Protein AF-A0A511XNZ4-F1 (afdb_monomer_lite)

Structure (mmCIF, N/CA/C/O backbone):
data_AF-A0A511XNZ4-F1
#
_entry.id   AF-A0A511XNZ4-F1
#
loop_
_atom_site.group_PDB
_atom_site.id
_atom_site.type_symbol
_atom_site.label_atom_id
_atom_site.label_alt_id
_atom_site.label_comp_id
_atom_site.label_asym_id
_atom_site.label_entity_id
_atom_site.label_seq_id
_atom_site.pdbx_PDB_ins_code
_atom_site.Cartn_x
_atom_site.Cartn_y
_atom_site.Cartn_z
_atom_site.occupancy
_atom_site.B_iso_or_equiv
_atom_site.auth_seq_id
_atom_site.auth_comp_id
_atom_site.auth_asym_id
_atom_site.auth_atom_id
_atom_site.pdbx_PDB_model_num
ATOM 1 N N . MET A 1 1 ? 19.053 -5.838 -13.317 1.00 46.06 1 MET A N 1
ATOM 2 C CA . MET A 1 1 ? 18.795 -4.516 -12.714 1.00 46.06 1 MET A CA 1
ATOM 3 C C . MET A 1 1 ? 17.517 -4.674 -11.918 1.00 46.06 1 MET A C 1
ATOM 5 O O . MET A 1 1 ? 16.600 -5.273 -12.461 1.00 46.06 1 MET A O 1
ATOM 9 N N . ALA A 1 2 ? 17.489 -4.299 -10.640 1.00 56.88 2 ALA A N 1
ATOM 10 C CA . ALA A 1 2 ? 16.226 -4.299 -9.909 1.00 56.88 2 ALA A CA 1
ATOM 11 C C . ALA A 1 2 ? 15.360 -3.196 -10.527 1.00 56.88 2 ALA A C 1
ATOM 13 O O . ALA A 1 2 ? 15.797 -2.046 -10.587 1.00 56.88 2 ALA A O 1
ATOM 14 N N . ASP A 1 3 ? 14.220 -3.570 -11.097 1.00 75.56 3 ASP A N 1
ATOM 15 C CA . ASP A 1 3 ? 13.307 -2.614 -11.710 1.00 75.56 3 ASP A CA 1
ATOM 16 C C . ASP A 1 3 ? 12.489 -1.997 -10.576 1.00 75.56 3 ASP A C 1
ATOM 18 O O . ASP A 1 3 ? 11.650 -2.659 -9.963 1.00 75.56 3 ASP A O 1
ATOM 22 N N . SER A 1 4 ? 12.825 -0.763 -10.200 1.00 83.69 4 SER A N 1
ATOM 23 C CA . SER A 1 4 ? 12.085 -0.040 -9.171 1.00 83.69 4 SER A CA 1
ATOM 24 C C . SER A 1 4 ? 10.659 0.191 -9.661 1.00 83.69 4 SER A C 1
ATOM 26 O O . SER A 1 4 ? 10.446 0.938 -10.615 1.00 83.69 4 SER A O 1
ATOM 28 N N . ALA A 1 5 ? 9.678 -0.406 -8.988 1.00 90.19 5 ALA A N 1
ATOM 29 C CA . ALA A 1 5 ? 8.265 -0.214 -9.290 1.00 90.19 5 ALA A CA 1
ATOM 30 C C . ALA A 1 5 ? 7.613 0.690 -8.241 1.00 90.19 5 ALA A C 1
ATOM 32 O O . ALA A 1 5 ? 8.110 0.862 -7.127 1.00 90.19 5 ALA A O 1
ATOM 33 N N . ARG A 1 6 ? 6.488 1.307 -8.599 1.00 93.50 6 ARG A N 1
ATOM 34 C CA . ARG A 1 6 ? 5.679 2.066 -7.646 1.00 93.50 6 ARG A CA 1
ATOM 35 C C . ARG A 1 6 ? 4.872 1.094 -6.788 1.00 93.50 6 ARG A C 1
ATOM 37 O O . ARG A 1 6 ? 4.223 0.190 -7.306 1.00 93.50 6 ARG A O 1
ATOM 44 N N . TYR A 1 7 ? 4.901 1.309 -5.482 1.00 93.94 7 TYR A N 1
ATOM 45 C CA . TYR A 1 7 ? 4.120 0.588 -4.489 1.00 93.94 7 TYR A CA 1
ATOM 46 C C . TYR A 1 7 ? 3.322 1.578 -3.656 1.00 93.94 7 TYR A C 1
ATOM 48 O O . TYR A 1 7 ? 3.820 2.640 -3.283 1.00 93.94 7 TYR A O 1
ATOM 56 N N . ILE A 1 8 ? 2.091 1.215 -3.333 1.00 95.25 8 ILE A N 1
ATOM 57 C CA . ILE A 1 8 ? 1.273 1.942 -2.370 1.00 95.25 8 ILE A CA 1
ATOM 58 C C . ILE A 1 8 ? 1.421 1.326 -0.988 1.00 95.25 8 ILE A C 1
ATOM 60 O O . ILE A 1 8 ? 1.560 0.112 -0.849 1.00 95.25 8 ILE A O 1
ATOM 64 N N . VAL A 1 9 ? 1.344 2.170 0.031 1.00 94.94 9 VAL A N 1
ATOM 65 C CA . VAL A 1 9 ? 1.180 1.763 1.422 1.00 94.94 9 VAL A CA 1
ATOM 66 C C . VAL A 1 9 ? -0.247 2.092 1.817 1.00 94.94 9 VAL A C 1
ATOM 68 O O . VAL A 1 9 ? -0.651 3.257 1.790 1.00 94.94 9 VAL A O 1
ATOM 71 N N . TYR A 1 10 ? -1.007 1.068 2.177 1.00 94.62 10 TYR A N 1
ATOM 72 C CA . TYR A 1 10 ? -2.409 1.194 2.546 1.00 94.62 10 TYR A CA 1
ATOM 73 C C . TYR A 1 10 ? -2.665 0.611 3.933 1.00 94.62 10 TYR A C 1
ATOM 75 O O . TYR A 1 10 ? -1.926 -0.257 4.406 1.00 94.62 10 TYR A O 1
ATOM 83 N N . ARG A 1 11 ? -3.724 1.080 4.594 1.00 94.19 11 ARG A N 1
ATOM 84 C CA . ARG A 1 11 ? -4.173 0.521 5.872 1.00 94.19 11 ARG A CA 1
ATOM 85 C C . ARG A 1 11 ? -4.814 -0.842 5.693 1.00 94.19 11 ARG A C 1
ATOM 87 O O . ARG A 1 11 ? -5.755 -0.985 4.925 1.00 94.19 11 ARG A O 1
ATOM 94 N N . THR A 1 12 ? -4.375 -1.830 6.460 1.00 92.25 12 THR A N 1
ATOM 95 C CA . THR A 1 12 ? -5.033 -3.147 6.507 1.00 92.25 12 THR A CA 1
ATOM 96 C C . THR A 1 12 ? -6.185 -3.185 7.503 1.00 92.25 12 THR A C 1
ATOM 98 O O . THR A 1 12 ? -7.105 -3.982 7.349 1.00 92.25 12 THR A O 1
ATOM 101 N N . ALA A 1 13 ? -6.168 -2.294 8.494 1.00 89.06 13 ALA A N 1
ATOM 102 C CA . ALA A 1 13 ? -7.229 -2.127 9.474 1.00 89.06 13 ALA A CA 1
ATOM 103 C C . ALA A 1 13 ? -7.698 -0.672 9.506 1.00 89.06 13 ALA A C 1
ATOM 105 O O . ALA A 1 13 ? -6.895 0.253 9.364 1.00 89.06 13 ALA A O 1
ATOM 106 N N . ALA A 1 14 ? -8.999 -0.475 9.719 1.00 87.69 14 ALA A N 1
ATOM 107 C CA . ALA A 1 14 ? -9.550 0.853 9.928 1.00 87.69 14 ALA A CA 1
ATOM 108 C C . ALA A 1 14 ? -8.969 1.496 11.201 1.00 87.69 14 ALA A C 1
ATOM 110 O O . ALA A 1 14 ? -8.557 0.828 12.149 1.00 87.69 14 ALA A O 1
ATOM 111 N N . SER A 1 15 ? -8.924 2.816 11.208 1.00 86.56 15 SER A N 1
ATOM 112 C CA . SER A 1 15 ? -8.586 3.673 12.342 1.00 8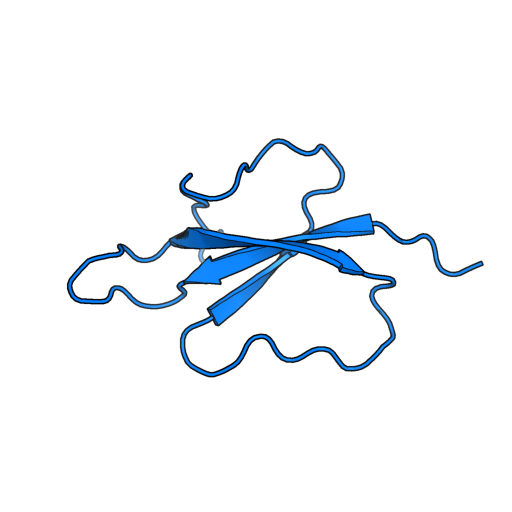6.56 15 SER A CA 1
ATOM 113 C C . SER A 1 15 ? -9.595 4.807 12.420 1.00 86.56 15 SER A C 1
ATOM 115 O O . SER A 1 15 ? -10.401 4.951 11.505 1.00 86.56 15 SER A O 1
ATOM 117 N N . GLU A 1 16 ? -9.552 5.595 13.494 1.00 82.75 16 GLU A N 1
ATOM 118 C CA . GLU A 1 16 ? -10.570 6.614 13.792 1.00 82.75 16 GLU A CA 1
ATOM 119 C C . GLU A 1 16 ? -10.865 7.537 12.595 1.00 82.75 16 GLU A C 1
ATOM 121 O O . GLU A 1 16 ? -12.029 7.767 12.284 1.00 82.75 16 GLU A O 1
ATOM 126 N N . ASP A 1 17 ? -9.832 7.948 11.850 1.00 86.12 17 ASP A N 1
ATOM 127 C CA . ASP A 1 17 ? -9.972 8.846 10.693 1.00 86.12 17 ASP A CA 1
ATOM 128 C C . ASP A 1 17 ? -9.854 8.162 9.317 1.00 86.12 17 ASP A C 1
ATOM 130 O O . ASP A 1 17 ? -10.001 8.816 8.284 1.00 86.12 17 ASP A O 1
ATOM 134 N N . GLN A 1 18 ? -9.500 6.872 9.252 1.00 90.56 18 GLN A N 1
ATOM 135 C CA . GLN A 1 18 ? -9.068 6.225 8.001 1.00 90.56 18 GLN A CA 1
ATOM 136 C C . GLN A 1 18 ? -9.590 4.793 7.895 1.00 90.56 18 GLN A C 1
ATOM 138 O O . GLN A 1 18 ? -9.267 3.944 8.722 1.00 90.56 18 GLN A O 1
ATOM 143 N N . ALA A 1 19 ? -10.349 4.492 6.842 1.00 89.75 19 ALA A N 1
ATOM 144 C CA . ALA A 1 19 ? -10.860 3.145 6.596 1.00 89.75 19 ALA A CA 1
ATOM 145 C C . ALA A 1 19 ? -9.746 2.146 6.218 1.00 89.75 19 ALA A C 1
ATOM 147 O O . ALA A 1 19 ? -8.659 2.524 5.773 1.00 89.75 19 ALA A O 1
ATOM 148 N N . ALA A 1 20 ? -10.035 0.847 6.343 1.00 91.56 20 ALA A N 1
ATOM 149 C CA . ALA A 1 20 ? -9.201 -0.177 5.721 1.00 91.56 20 ALA A CA 1
ATOM 150 C C . ALA A 1 20 ? -9.161 0.047 4.198 1.00 91.56 20 ALA A C 1
ATOM 152 O O . ALA A 1 20 ? -10.160 0.418 3.583 1.00 91.56 20 ALA A O 1
ATOM 153 N N . GLY A 1 21 ? -7.988 -0.135 3.604 1.00 93.06 21 GLY A N 1
ATOM 154 C CA . GLY A 1 21 ? -7.701 0.203 2.217 1.00 93.06 21 GLY A CA 1
ATOM 155 C C . GLY A 1 21 ? -7.253 1.646 1.994 1.00 93.06 21 GLY A C 1
ATOM 156 O O . GLY A 1 21 ? -6.828 1.971 0.890 1.00 93.06 21 GLY A O 1
ATOM 157 N N . TYR A 1 22 ? -7.309 2.527 2.998 1.00 94.38 22 TYR A N 1
ATOM 158 C CA . TYR A 1 22 ? -6.885 3.917 2.823 1.00 94.38 22 TYR A CA 1
ATOM 159 C C . TYR A 1 22 ? -5.390 4.008 2.510 1.00 94.38 22 TYR A C 1
ATOM 161 O O . TYR A 1 22 ? -4.562 3.471 3.252 1.00 94.38 22 TYR A O 1
ATOM 169 N N . ILE A 1 23 ? -5.049 4.690 1.418 1.00 95.25 23 ILE A N 1
ATOM 170 C CA . ILE A 1 23 ? -3.671 4.815 0.941 1.00 95.25 23 ILE A CA 1
ATOM 171 C C . ILE A 1 23 ? -3.005 5.977 1.669 1.00 95.25 23 ILE A C 1
ATOM 173 O O . ILE A 1 23 ? -3.333 7.140 1.441 1.00 95.25 23 ILE A O 1
ATOM 177 N N . VAL A 1 24 ? -2.036 5.661 2.523 1.00 94.44 24 VAL A N 1
ATOM 178 C CA . VAL A 1 24 ? -1.303 6.650 3.326 1.00 94.44 24 VAL A CA 1
ATOM 179 C C . VAL A 1 24 ? -0.018 7.118 2.649 1.00 94.44 24 VAL A C 1
ATOM 181 O O . VAL A 1 24 ? 0.470 8.202 2.954 1.00 94.44 24 VAL A O 1
ATOM 184 N N . ASN A 1 25 ? 0.547 6.314 1.742 1.00 94.31 25 ASN A N 1
ATOM 185 C CA . ASN A 1 25 ? 1.788 6.651 1.051 1.00 94.31 25 ASN A CA 1
ATOM 186 C C . ASN A 1 25 ? 1.909 5.927 -0.301 1.00 94.31 25 ASN A C 1
ATOM 188 O O . ASN A 1 25 ? 1.251 4.914 -0.531 1.00 94.31 25 ASN A O 1
ATOM 192 N N . ALA A 1 26 ? 2.784 6.423 -1.174 1.00 93.31 26 ALA A N 1
ATOM 193 C CA . ALA A 1 26 ? 3.204 5.753 -2.400 1.00 93.31 26 ALA A CA 1
ATOM 194 C C . ALA A 1 26 ? 4.716 5.941 -2.587 1.00 93.31 26 ALA A C 1
ATOM 196 O O . ALA A 1 26 ? 5.207 7.068 -2.609 1.00 93.31 26 ALA A O 1
ATOM 197 N N . VAL A 1 27 ? 5.455 4.841 -2.707 1.00 92.00 27 VAL A N 1
ATOM 198 C CA . VAL A 1 27 ? 6.923 4.816 -2.762 1.00 92.00 27 VAL A CA 1
ATOM 199 C C . VAL A 1 27 ? 7.399 4.070 -4.002 1.00 92.00 27 VAL A C 1
ATOM 201 O O . VAL A 1 27 ? 6.755 3.121 -4.442 1.00 92.00 27 VAL A O 1
ATOM 204 N N . MET A 1 28 ? 8.536 4.473 -4.570 1.00 91.38 28 MET A N 1
ATOM 205 C CA . MET A 1 28 ? 9.257 3.590 -5.487 1.00 91.38 28 MET A CA 1
ATOM 206 C C . MET A 1 28 ? 10.086 2.612 -4.668 1.00 91.38 28 MET A C 1
ATOM 208 O O . MET A 1 28 ? 10.863 3.028 -3.808 1.00 91.38 28 MET A O 1
ATOM 212 N N . TRP A 1 29 ? 9.904 1.325 -4.928 1.00 89.88 29 TRP A N 1
ATOM 213 C CA . TRP A 1 29 ? 10.579 0.259 -4.210 1.00 89.88 29 TRP A CA 1
ATOM 214 C C . TRP A 1 29 ? 11.067 -0.804 -5.189 1.00 89.88 29 TRP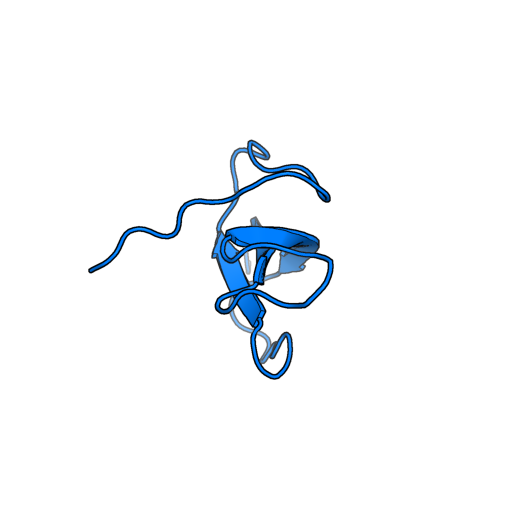 A C 1
ATOM 216 O O . TRP A 1 29 ? 10.406 -1.122 -6.177 1.00 89.88 29 TRP A O 1
ATOM 226 N N . ASP A 1 30 ? 12.253 -1.335 -4.916 1.00 86.81 30 ASP A N 1
ATOM 227 C CA . ASP A 1 30 ? 12.922 -2.324 -5.758 1.00 86.81 30 ASP A CA 1
ATOM 228 C C . ASP A 1 30 ? 12.401 -3.757 -5.540 1.00 86.81 30 ASP A C 1
ATOM 230 O O . ASP A 1 30 ? 12.761 -4.664 -6.286 1.00 86.81 30 ASP A O 1
ATOM 234 N N . GLY A 1 31 ? 11.548 -3.975 -4.532 1.00 83.06 31 GLY A N 1
ATOM 235 C CA . GLY A 1 31 ? 10.972 -5.285 -4.215 1.00 83.06 31 GLY A CA 1
ATOM 236 C C . GLY A 1 31 ? 11.902 -6.229 -3.443 1.00 83.06 31 GLY A C 1
ATOM 237 O O . GLY A 1 31 ? 11.455 -7.289 -3.009 1.00 83.06 31 GLY A O 1
ATOM 238 N N . ILE A 1 32 ? 13.178 -5.868 -3.269 1.00 84.56 32 ILE A N 1
ATOM 239 C CA . ILE A 1 32 ? 14.220 -6.709 -2.661 1.00 84.56 32 ILE A CA 1
ATOM 240 C C . ILE A 1 32 ? 14.654 -6.134 -1.311 1.00 84.56 32 ILE A C 1
ATOM 242 O O . ILE A 1 32 ? 14.832 -6.883 -0.347 1.00 84.56 32 ILE A O 1
ATOM 246 N N . THR A 1 33 ? 14.818 -4.814 -1.207 1.00 86.50 33 THR A N 1
ATOM 247 C CA . THR A 1 33 ? 15.209 -4.163 0.050 1.00 86.50 33 THR A CA 1
ATOM 248 C C . THR A 1 33 ? 14.144 -4.392 1.116 1.00 86.50 33 THR A C 1
ATOM 250 O O . THR A 1 33 ? 12.978 -4.085 0.890 1.00 86.50 33 THR A O 1
ATOM 253 N N . ASN A 1 34 ? 14.527 -4.877 2.300 1.00 85.69 34 ASN A N 1
ATOM 254 C CA . ASN A 1 34 ? 13.578 -5.112 3.385 1.00 85.69 34 ASN A CA 1
ATOM 255 C C . ASN A 1 34 ? 12.905 -3.795 3.810 1.00 85.69 34 ASN A C 1
ATOM 257 O O . ASN A 1 34 ? 13.508 -2.967 4.493 1.00 85.69 34 ASN A O 1
ATOM 261 N N . TYR A 1 35 ? 11.655 -3.609 3.395 1.00 85.31 35 TYR A N 1
ATOM 262 C CA . TYR A 1 35 ? 10.845 -2.443 3.707 1.00 85.31 35 TYR A CA 1
ATOM 263 C C . TYR A 1 35 ? 9.603 -2.901 4.470 1.00 85.31 35 TYR A C 1
ATOM 265 O O . TYR A 1 35 ? 8.813 -3.702 3.977 1.00 85.31 35 TYR A O 1
ATOM 273 N N . SER A 1 36 ? 9.449 -2.397 5.694 1.00 87.31 36 SER A N 1
ATOM 274 C CA . SER A 1 36 ? 8.282 -2.658 6.531 1.00 87.31 36 SER A CA 1
ATOM 275 C C . SER A 1 36 ? 7.534 -1.345 6.747 1.00 87.31 36 SER A C 1
ATOM 277 O O . SER A 1 36 ? 8.112 -0.419 7.322 1.00 87.31 36 SER A O 1
ATOM 279 N N . PRO A 1 37 ? 6.269 -1.232 6.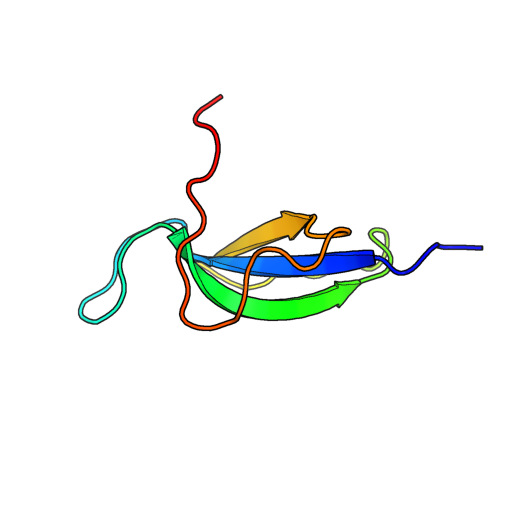306 1.00 85.19 37 PRO A N 1
ATOM 280 C CA . PRO A 1 37 ? 5.498 -0.003 6.450 1.00 85.19 37 PRO A CA 1
ATOM 281 C C . PRO A 1 37 ? 5.026 0.231 7.895 1.00 85.19 37 PRO A C 1
ATOM 283 O O . PRO A 1 37 ? 4.581 1.328 8.215 1.00 85.19 37 PRO A O 1
ATOM 286 N N . GLY A 1 38 ? 5.155 -0.765 8.779 1.00 87.88 38 GLY A N 1
ATOM 287 C CA . GLY A 1 38 ? 4.720 -0.704 10.175 1.00 87.88 38 GLY A CA 1
ATOM 288 C C . GLY A 1 38 ? 3.375 -1.391 10.428 1.00 87.88 38 GLY A C 1
ATOM 289 O O . GLY A 1 38 ? 2.733 -1.920 9.522 1.00 87.88 38 GLY A O 1
ATOM 290 N N . SER A 1 39 ? 2.959 -1.423 11.695 1.00 89.38 39 SER A N 1
ATOM 291 C CA . SER A 1 39 ? 1.743 -2.119 12.134 1.00 89.38 39 SER A CA 1
ATOM 292 C C . SER A 1 39 ? 0.473 -1.510 11.534 1.00 89.38 39 SER A C 1
ATOM 294 O O . SER 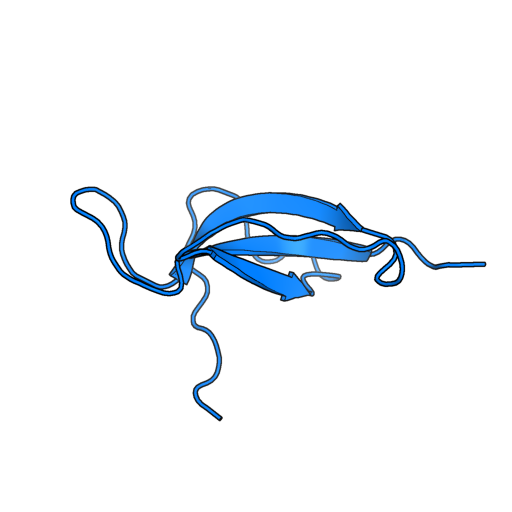A 1 39 ? 0.296 -0.294 11.540 1.00 89.38 39 SER A O 1
ATOM 296 N N . GLY A 1 40 ? -0.441 -2.363 11.060 1.00 90.00 40 GLY A N 1
ATOM 297 C CA . GLY A 1 40 ? -1.715 -1.931 10.466 1.00 90.00 40 GLY A CA 1
ATOM 298 C C . GLY A 1 40 ? -1.589 -1.347 9.055 1.00 90.00 40 GLY A C 1
ATOM 299 O O . GLY A 1 40 ? -2.569 -0.815 8.530 1.00 90.00 40 GLY A O 1
ATOM 300 N N . LEU A 1 41 ? -0.405 -1.451 8.446 1.00 93.12 41 LEU A N 1
ATOM 301 C CA . LEU A 1 41 ? -0.119 -1.032 7.082 1.00 93.12 41 LEU A CA 1
ATOM 302 C C . LEU A 1 41 ? 0.414 -2.214 6.270 1.00 93.12 41 LEU A C 1
ATOM 304 O O . LEU A 1 41 ? 1.077 -3.107 6.798 1.00 93.12 41 LEU A O 1
ATOM 308 N N . ALA A 1 42 ? 0.138 -2.206 4.974 1.00 92.69 42 ALA A N 1
ATOM 309 C CA . ALA A 1 42 ? 0.692 -3.159 4.024 1.00 92.69 42 ALA A CA 1
ATOM 310 C C . ALA A 1 42 ? 1.067 -2.461 2.722 1.00 92.69 42 ALA A C 1
ATOM 312 O O . ALA A 1 42 ? 0.598 -1.361 2.425 1.00 92.69 42 ALA A O 1
ATOM 313 N N . LEU A 1 43 ? 1.922 -3.127 1.951 1.00 92.50 43 LEU A N 1
ATOM 314 C CA . LEU A 1 43 ? 2.288 -2.708 0.609 1.00 92.50 43 LEU A CA 1
ATOM 315 C C . LEU A 1 43 ? 1.471 -3.450 -0.437 1.00 92.50 43 LEU A C 1
ATOM 317 O O . LEU A 1 43 ? 1.207 -4.644 -0.297 1.00 92.50 43 LEU A O 1
ATOM 321 N N . ALA A 1 44 ? 1.129 -2.751 -1.511 1.00 91.56 44 ALA A N 1
ATOM 322 C CA . ALA A 1 44 ? 0.655 -3.358 -2.746 1.00 91.56 44 ALA A CA 1
ATOM 323 C C . ALA A 1 44 ? 1.381 -2.728 -3.936 1.00 91.56 44 ALA A C 1
ATOM 325 O O . ALA A 1 44 ? 1.686 -1.535 -3.929 1.00 91.56 44 ALA A O 1
ATOM 326 N N . ALA A 1 45 ? 1.683 -3.541 -4.946 1.00 91.62 45 ALA A N 1
ATOM 327 C CA . ALA A 1 45 ? 2.277 -3.055 -6.181 1.00 91.62 45 ALA A CA 1
ATOM 328 C C . ALA A 1 45 ? 1.258 -2.190 -6.941 1.00 91.62 45 ALA A C 1
ATOM 330 O O . ALA A 1 45 ? 0.118 -2.601 -7.145 1.00 91.62 45 ALA A O 1
ATOM 331 N N . ASP A 1 46 ? 1.688 -1.012 -7.384 1.00 92.06 46 ASP A N 1
ATOM 332 C CA . ASP A 1 46 ? 0.918 -0.084 -8.217 1.00 92.06 46 ASP A CA 1
ATOM 333 C C . ASP A 1 46 ? 1.773 0.390 -9.410 1.00 92.06 46 ASP A C 1
ATOM 335 O O . ASP A 1 46 ? 2.042 1.585 -9.563 1.00 92.06 46 ASP A O 1
ATOM 339 N N . PRO A 1 47 ? 2.244 -0.526 -10.280 1.00 89.25 47 PRO A N 1
ATOM 340 C CA . PRO A 1 47 ? 3.090 -0.158 -11.416 1.00 89.25 47 PRO A CA 1
ATOM 341 C C . PRO A 1 47 ? 2.359 0.747 -12.419 1.00 89.25 47 PRO A C 1
ATOM 343 O O . PRO A 1 47 ? 2.996 1.494 -13.154 1.00 89.25 47 PRO A O 1
ATOM 346 N N . ALA A 1 48 ? 1.023 0.701 -12.432 1.00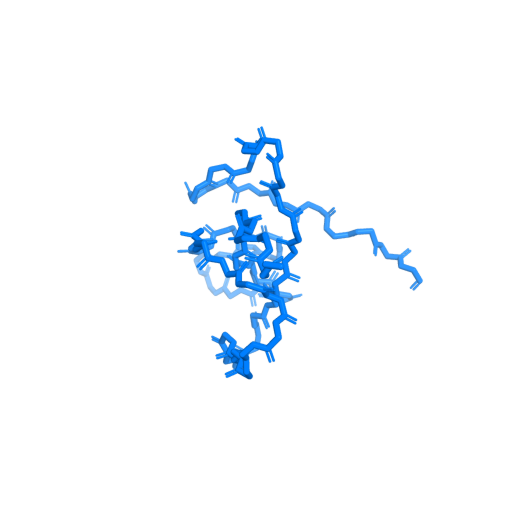 90.75 48 ALA A N 1
ATOM 347 C CA . ALA A 1 48 ? 0.183 1.522 -13.294 1.00 90.75 48 ALA A CA 1
ATOM 348 C C . ALA A 1 48 ? -0.114 2.920 -12.715 1.00 90.75 48 ALA A C 1
ATOM 350 O O . ALA A 1 48 ? -0.685 3.747 -13.424 1.00 90.75 48 ALA A O 1
ATOM 351 N N . GLY A 1 49 ? 0.247 3.199 -11.456 1.00 90.25 49 GLY A N 1
ATOM 352 C CA . GLY A 1 49 ? -0.004 4.496 -10.824 1.00 90.25 49 GLY A CA 1
ATOM 353 C C . GLY A 1 49 ? -1.488 4.822 -10.633 1.00 90.25 49 GLY A C 1
ATOM 354 O O . GLY A 1 49 ? -1.850 5.999 -10.630 1.00 90.25 49 GLY A O 1
ATOM 355 N N . GLN A 1 50 ? -2.348 3.808 -10.521 1.00 93.00 50 GLN A N 1
ATOM 356 C CA . GLN A 1 50 ? -3.806 3.976 -10.457 1.00 93.00 50 GLN A CA 1
ATOM 357 C C . GLN A 1 50 ? -4.291 4.423 -9.075 1.00 93.00 50 GLN A C 1
ATOM 359 O O . GLN A 1 50 ? -5.424 4.886 -8.938 1.00 93.00 50 GLN A O 1
ATOM 364 N N . TYR A 1 51 ? -3.440 4.303 -8.056 1.00 93.50 51 TYR A N 1
ATOM 365 C CA . TYR A 1 51 ? -3.819 4.470 -6.662 1.00 93.50 51 TYR A CA 1
ATOM 366 C C . TYR A 1 51 ? -3.086 5.679 -6.041 1.00 93.50 51 TYR A C 1
ATOM 368 O O . TYR A 1 51 ? -1.923 5.582 -5.628 1.00 93.50 51 TYR A O 1
ATOM 376 N N . PRO A 1 52 ? -3.726 6.866 -6.001 1.00 93.94 52 PRO A N 1
ATOM 377 C CA . PRO A 1 52 ? -3.146 8.054 -5.383 1.00 93.94 52 PRO A CA 1
ATOM 378 C C . PRO A 1 52 ? -3.233 8.007 -3.850 1.00 93.94 52 PRO A C 1
ATOM 380 O O . PRO A 1 52 ? -4.121 7.380 -3.272 1.00 93.94 52 PRO A O 1
ATOM 383 N N . ILE A 1 53 ? -2.328 8.732 -3.188 1.00 94.19 53 ILE A N 1
ATOM 384 C CA . ILE A 1 53 ? -2.367 8.944 -1.734 1.00 94.19 53 ILE A CA 1
ATOM 385 C C . ILE A 1 53 ? -3.677 9.649 -1.362 1.00 94.19 53 ILE A C 1
ATOM 387 O O . ILE A 1 53 ? -4.110 10.569 -2.054 1.00 94.19 53 ILE A O 1
ATOM 391 N N . GLY A 1 54 ? -4.310 9.202 -0.280 1.00 93.00 54 GLY A N 1
ATOM 392 C CA . GLY A 1 54 ? -5.633 9.654 0.144 1.00 93.00 54 GLY A CA 1
ATOM 393 C C . GLY A 1 54 ? -6.797 8.951 -0.557 1.00 93.00 54 GLY A C 1
ATOM 394 O O . GLY A 1 54 ? -7.948 9.152 -0.171 1.00 93.00 54 GLY A O 1
ATOM 395 N N . GLY A 1 55 ? -6.509 8.118 -1.560 1.00 93.81 55 GLY A N 1
ATOM 396 C CA . GLY A 1 55 ? -7.483 7.231 -2.178 1.00 93.81 55 GLY A CA 1
ATOM 397 C C . GLY A 1 55 ? -7.732 5.965 -1.359 1.00 93.81 55 GLY A C 1
ATOM 398 O O . GLY A 1 55 ? -7.233 5.785 -0.244 1.00 93.81 55 GLY A O 1
ATOM 399 N N . SER A 1 56 ? -8.488 5.053 -1.958 1.00 92.38 56 SER A N 1
ATOM 400 C CA . SER A 1 56 ? -8.797 3.744 -1.397 1.00 92.38 56 SER A CA 1
ATOM 401 C C . SER A 1 56 ? -8.319 2.627 -2.322 1.00 92.38 56 SER A C 1
ATOM 403 O O . SER A 1 56 ? -8.515 2.657 -3.536 1.00 92.38 56 SER A O 1
ATOM 405 N N . TYR A 1 57 ? -7.696 1.623 -1.721 1.00 92.94 57 TYR A N 1
ATOM 406 C CA . TYR A 1 57 ? -7.294 0.378 -2.348 1.00 92.94 57 TYR A CA 1
ATOM 407 C C . TYR A 1 57 ? -8.064 -0.770 -1.702 1.00 92.94 57 TYR A C 1
ATOM 409 O O . TYR A 1 57 ? -7.947 -1.021 -0.503 1.00 92.94 57 TYR A O 1
ATOM 417 N N . VAL A 1 58 ? -8.861 -1.478 -2.498 1.00 89.12 58 VAL A N 1
ATOM 418 C CA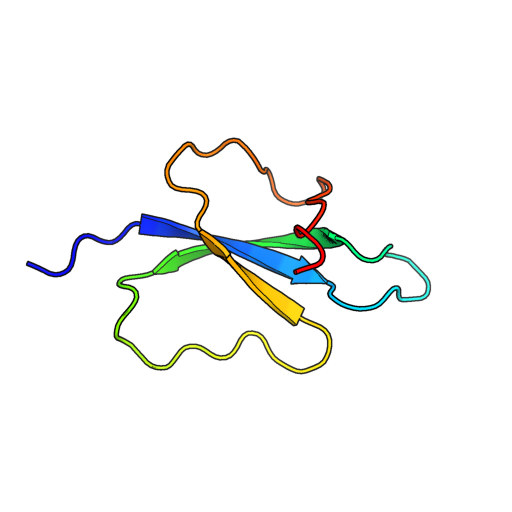 . VAL A 1 58 ? -9.541 -2.688 -2.035 1.00 89.12 58 VAL A CA 1
ATOM 419 C C . VAL A 1 58 ? -8.587 -3.850 -2.252 1.00 89.12 58 VAL A C 1
ATOM 421 O O . VAL A 1 58 ? -8.442 -4.342 -3.370 1.00 89.12 58 VAL A O 1
ATOM 424 N N . ALA A 1 59 ? -7.912 -4.265 -1.182 1.00 81.00 59 ALA A N 1
ATOM 425 C CA . ALA A 1 59 ? -7.063 -5.441 -1.239 1.00 81.00 59 ALA A CA 1
ATOM 426 C C . ALA A 1 59 ? -7.919 -6.673 -1.588 1.00 81.00 59 ALA A C 1
ATOM 428 O O . ALA A 1 59 ? -8.959 -6.880 -0.955 1.00 81.00 59 ALA A O 1
ATOM 429 N N . PRO A 1 60 ? -7.514 -7.491 -2.575 1.00 77.19 60 PRO A N 1
ATOM 430 C CA . PRO A 1 60 ? -8.216 -8.728 -2.868 1.00 77.19 60 PRO A CA 1
ATOM 431 C C . PRO A 1 60 ? -8.121 -9.646 -1.647 1.00 77.19 60 PRO A C 1
ATOM 433 O O . PRO A 1 60 ? -7.028 -10.009 -1.213 1.00 77.19 60 PRO A O 1
ATOM 436 N N . THR A 1 61 ? -9.269 -10.010 -1.081 1.00 64.81 61 THR A N 1
ATOM 437 C CA . THR A 1 61 ? -9.360 -11.044 -0.049 1.00 64.81 61 THR A CA 1
ATOM 438 C C . THR A 1 61 ? -9.071 -12.380 -0.725 1.00 64.81 61 THR A C 1
ATOM 440 O O . THR A 1 61 ? -9.928 -12.902 -1.438 1.00 64.81 61 THR A O 1
ATOM 443 N N . SER A 1 62 ? -7.839 -12.865 -0.591 1.00 54.12 62 SER A N 1
ATOM 444 C CA . SER A 1 62 ? -7.473 -14.237 -0.965 1.00 54.12 62 SER A CA 1
ATOM 445 C C . SER A 1 62 ? -7.829 -15.199 0.158 1.00 54.12 62 SER A C 1
ATOM 447 O O . SER A 1 62 ? -7.691 -14.784 1.332 1.00 54.12 62 SER A O 1
#

Radius of gyration: 11.61 Å; chains: 1; bounding box: 30×24×27 Å

Secondary structure (DSSP, 8-state):
----EEEEEEESS-BTTB-TTBEEEEEEE-SSS-----TTEEEEE-TT----TTSB------

pLDDT: mean 87.77, std 9.64, range [46.06, 95.25]

Foldseek 3Di:
DQDFAKKWKFFCCDDPVGHGQQTQDIDGDSVPPDDDPDPRIDIDTDRVVPADHRGGDDDDDD

Sequence (62 aa):
MADSARYIVYRTAASEDQAAGYIVNAVMWDGITNYSPGSGLALAADPAGQYPIGGSYVAPTS

Organism: NCBI:txid304077